Protein AF-A0A183LCM0-F1 (afdb_monomer_lite)

Secondary structure (DSSP, 8-state):
-HHHHHHHHHHT-------PPPBPTTSPBP--HHHHHHHHHHHHHHHHTPPPPSS----PPPP-------SPPPHHHHHHHHHHHHHHT-----

pLDDT: mean 76.88, std 11.0, range [45.31, 91.81]

Sequence (94 aa):
MRQLYDITKKLTGNRRKPERPVKSKEGKVITNIEEQRNRWVEHFKELLNRSVPLDPSNIDAAPTDLPIDGGSPTIEEINMAIRQIKSAEKFPLY

Organism: NCBI:txid48269

Foldseek 3Di:
DVVVVVVCVVVVPDDPPPPDFDADPVRHGDPDPVVVVVRVVVVCCCVVPPPDPPDDPPDDDDPPDDPDPPDDDDPVNVVVVVVVVVVVVPDPDD

Structure (mmCIF, N/CA/C/O backbone):
data_AF-A0A183LCM0-F1
#
_entry.id   AF-A0A183LCM0-F1
#
loop_
_atom_site.group_PDB
_atom_site.id
_atom_site.type_symbol
_atom_site.label_atom_id
_atom_site.label_alt_id
_atom_site.label_comp_id
_atom_site.label_asym_id
_atom_site.label_entity_id
_atom_site.label_seq_id
_atom_site.pdbx_PDB_ins_code
_atom_site.Cartn_x
_atom_site.Cartn_y
_atom_site.Cartn_z
_atom_site.occupancy
_atom_site.B_iso_or_equiv
_atom_site.auth_seq_id
_atom_site.auth_comp_id
_atom_site.auth_asym_id
_atom_site.auth_atom_id
_atom_site.pdbx_PDB_model_num
ATOM 1 N N . MET A 1 1 ? 15.397 1.828 -5.787 1.00 61.44 1 MET A N 1
ATOM 2 C CA . MET A 1 1 ? 14.128 1.926 -5.017 1.00 61.44 1 MET A CA 1
ATOM 3 C C . MET A 1 1 ? 14.247 2.625 -3.661 1.00 61.44 1 MET A C 1
ATOM 5 O O . MET A 1 1 ? 13.466 3.538 -3.426 1.00 61.44 1 MET A O 1
ATOM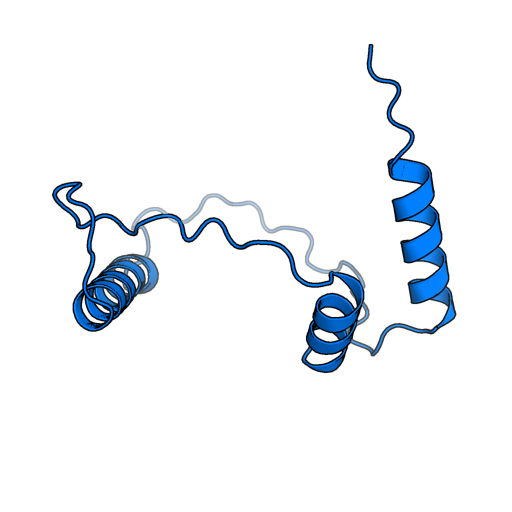 9 N N . ARG A 1 2 ? 15.192 2.266 -2.773 1.00 77.94 2 ARG A N 1
ATOM 10 C CA . ARG A 1 2 ? 15.330 2.941 -1.458 1.00 77.94 2 ARG A CA 1
ATOM 11 C C . ARG A 1 2 ? 15.615 4.446 -1.553 1.00 77.94 2 ARG A C 1
ATOM 13 O O . ARG A 1 2 ? 14.946 5.222 -0.891 1.00 77.94 2 ARG A O 1
ATOM 20 N N . GLN A 1 3 ? 16.530 4.850 -2.437 1.00 78.62 3 GLN A N 1
ATOM 21 C CA . GLN A 1 3 ? 16.910 6.261 -2.598 1.00 78.62 3 GLN A CA 1
ATOM 22 C C . GLN A 1 3 ? 15.725 7.161 -2.975 1.00 78.62 3 GLN A C 1
ATOM 24 O O . GLN A 1 3 ? 15.553 8.225 -2.389 1.00 78.62 3 GLN A O 1
ATOM 29 N N . LEU A 1 4 ? 14.874 6.710 -3.904 1.00 80.44 4 LEU A N 1
ATOM 30 C CA . LEU A 1 4 ? 13.675 7.446 -4.305 1.00 80.44 4 LEU A CA 1
ATOM 31 C C . LEU A 1 4 ? 12.719 7.629 -3.113 1.00 80.44 4 LEU A C 1
ATOM 33 O O . LEU A 1 4 ? 12.284 8.744 -2.841 1.00 80.44 4 LEU A O 1
ATOM 37 N N . TYR A 1 5 ? 12.460 6.552 -2.359 1.00 80.38 5 TYR A N 1
ATOM 38 C CA . TYR A 1 5 ? 11.621 6.584 -1.157 1.00 80.38 5 TYR A CA 1
ATOM 39 C C . TYR A 1 5 ? 12.151 7.568 -0.105 1.00 80.38 5 TYR A C 1
ATOM 41 O O . TYR A 1 5 ? 11.376 8.351 0.447 1.00 80.38 5 TYR A O 1
ATOM 49 N N . ASP A 1 6 ? 13.463 7.573 0.140 1.00 83.44 6 ASP A N 1
ATOM 50 C CA . ASP A 1 6 ? 14.094 8.450 1.129 1.00 83.44 6 ASP A CA 1
ATOM 51 C C . ASP A 1 6 ? 14.012 9.933 0.722 1.00 83.44 6 ASP A C 1
ATOM 53 O O . ASP A 1 6 ? 13.712 10.792 1.558 1.00 83.44 6 ASP A O 1
ATOM 57 N N . ILE A 1 7 ? 14.196 10.237 -0.570 1.00 85.50 7 ILE A N 1
ATOM 58 C CA . ILE A 1 7 ? 14.047 11.592 -1.125 1.00 85.50 7 ILE A CA 1
ATOM 59 C C . ILE A 1 7 ? 12.596 12.061 -1.005 1.00 85.50 7 ILE A C 1
ATOM 61 O O . ILE A 1 7 ? 12.342 13.144 -0.474 1.00 85.50 7 ILE A O 1
ATOM 65 N N . THR A 1 8 ? 11.631 11.243 -1.437 1.00 81.62 8 THR A N 1
ATOM 66 C CA . THR A 1 8 ? 10.206 11.585 -1.345 1.00 81.62 8 THR A CA 1
ATOM 67 C C . THR A 1 8 ? 9.794 11.805 0.108 1.00 81.62 8 THR A C 1
ATOM 69 O O . THR A 1 8 ? 9.174 12.822 0.410 1.00 81.62 8 THR A O 1
ATOM 72 N N . LYS A 1 9 ? 10.211 10.924 1.028 1.00 81.31 9 LYS A N 1
ATOM 73 C CA . LYS A 1 9 ? 9.936 11.044 2.467 1.00 81.31 9 LYS A CA 1
ATOM 74 C C . LYS A 1 9 ? 10.468 12.357 3.047 1.00 81.31 9 LYS A C 1
ATOM 76 O O . LYS A 1 9 ? 9.765 12.992 3.832 1.00 81.31 9 LYS A O 1
ATOM 81 N N . LYS A 1 10 ? 11.671 12.783 2.644 1.00 85.50 10 LYS A N 1
ATOM 82 C CA . LYS A 1 10 ? 12.277 14.053 3.077 1.00 85.50 10 LYS A CA 1
ATOM 83 C C . LYS A 1 10 ? 11.536 15.275 2.517 1.00 85.50 10 LYS A C 1
ATOM 85 O O . LYS A 1 10 ? 11.364 16.251 3.240 1.00 85.50 10 LYS A O 1
ATOM 90 N N . LEU A 1 11 ? 11.075 15.219 1.264 1.00 81.12 11 LEU A N 1
ATOM 91 C CA . LEU A 1 11 ? 10.355 16.317 0.601 1.00 81.12 11 LEU A CA 1
ATOM 92 C C . LEU A 1 11 ? 8.906 16.478 1.083 1.00 81.12 11 LEU A C 1
ATOM 94 O O . LEU A 1 11 ? 8.393 17.592 1.121 1.00 81.12 11 LEU A O 1
ATOM 98 N N . THR A 1 12 ? 8.231 15.388 1.459 1.00 76.94 12 THR A N 1
ATOM 99 C CA . THR A 1 12 ? 6.798 15.423 1.806 1.00 76.94 12 THR A CA 1
ATOM 100 C C . THR A 1 12 ? 6.465 16.047 3.166 1.00 76.94 12 THR A C 1
ATOM 102 O O . THR A 1 12 ? 5.281 16.219 3.462 1.00 76.94 12 THR A O 1
ATOM 105 N N . GLY A 1 13 ? 7.468 16.401 3.980 1.00 74.00 13 GLY A N 1
ATOM 106 C CA . GLY A 1 13 ? 7.280 16.972 5.318 1.00 74.00 13 GLY A CA 1
ATOM 107 C C . GLY A 1 13 ? 6.468 16.075 6.268 1.00 74.00 13 GLY A C 1
ATOM 108 O O . GLY A 1 13 ? 6.148 14.923 5.966 1.00 74.00 13 GLY A O 1
ATOM 109 N N . ASN A 1 14 ? 6.096 16.606 7.436 1.00 69.62 14 ASN A N 1
ATOM 110 C CA . ASN A 1 14 ? 5.240 15.898 8.392 1.00 69.62 14 ASN A CA 1
ATOM 111 C C . ASN A 1 14 ? 3.767 16.018 7.977 1.00 69.62 14 ASN A C 1
ATOM 113 O O . ASN A 1 14 ? 3.021 16.835 8.519 1.00 69.62 14 ASN A O 1
ATOM 117 N N . ARG A 1 15 ? 3.312 15.193 7.027 1.00 65.25 15 ARG A N 1
ATOM 118 C CA . ARG A 1 15 ? 1.868 15.014 6.820 1.00 65.25 15 ARG A CA 1
ATOM 119 C C . ARG A 1 15 ? 1.272 14.399 8.088 1.00 65.25 15 ARG A C 1
ATOM 121 O O . ARG A 1 15 ? 1.699 13.319 8.500 1.00 65.25 15 ARG A O 1
ATOM 128 N N . ARG A 1 16 ? 0.273 15.055 8.697 1.00 67.19 16 ARG A N 1
ATOM 129 C CA . ARG A 1 16 ? -0.582 14.403 9.701 1.00 67.19 16 ARG A CA 1
ATOM 130 C C . ARG A 1 16 ? -1.180 13.183 9.019 1.00 67.19 16 ARG A C 1
ATOM 132 O O . ARG A 1 16 ?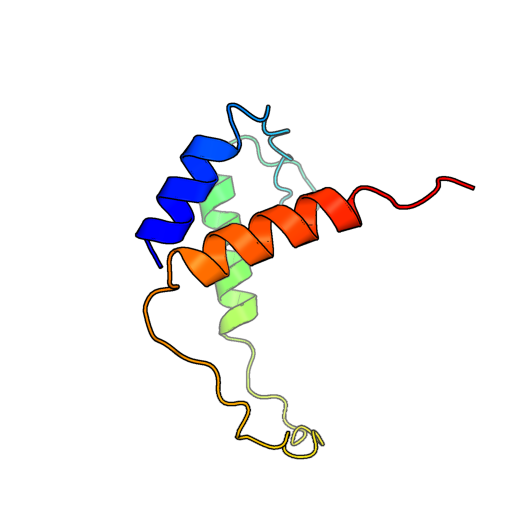 -1.962 13.331 8.085 1.00 67.19 16 ARG A O 1
ATOM 139 N N . LYS A 1 17 ? -0.769 11.987 9.432 1.00 65.12 17 LYS A N 1
ATOM 140 C CA . LYS A 1 17 ? -1.450 10.768 9.017 1.00 65.12 17 LYS A CA 1
ATOM 141 C C . LYS A 1 17 ? -2.805 10.799 9.721 1.00 65.12 17 LYS A C 1
ATOM 143 O O . LYS A 1 17 ? -2.806 10.730 10.948 1.00 65.12 17 LYS A O 1
ATOM 148 N N . PRO A 1 18 ? -3.948 10.916 9.023 1.00 59.56 18 PRO A N 1
ATOM 149 C CA . PRO A 1 18 ? -5.160 10.379 9.601 1.00 59.56 18 PRO A CA 1
ATOM 150 C C . PRO A 1 18 ? -4.895 8.880 9.698 1.00 59.56 18 PRO A C 1
ATOM 152 O O . PRO A 1 18 ? -4.873 8.179 8.684 1.00 59.56 18 PRO A O 1
ATOM 155 N N . GLU A 1 19 ? -4.564 8.404 10.894 1.00 65.31 19 GLU A N 1
ATOM 156 C CA . GLU A 1 19 ? -4.545 6.976 11.150 1.00 65.31 19 GLU A CA 1
ATOM 157 C C . GLU A 1 19 ? -5.979 6.509 10.942 1.00 65.31 19 GLU A C 1
ATOM 159 O O . GLU A 1 19 ? -6.870 6.778 11.745 1.00 65.31 19 GLU A O 1
ATOM 164 N N . ARG A 1 20 ? -6.238 5.948 9.758 1.00 69.62 20 ARG A N 1
ATOM 165 C CA . ARG A 1 20 ? -7.551 5.407 9.455 1.00 69.62 20 ARG A CA 1
ATOM 166 C C . ARG A 1 20 ? -7.684 4.144 10.296 1.00 69.62 20 ARG A C 1
ATOM 168 O O . ARG A 1 20 ? -6.878 3.232 10.098 1.00 69.62 20 ARG A O 1
ATOM 175 N N . PRO A 1 21 ? -8.659 4.082 11.215 1.00 74.88 21 PRO A N 1
ATOM 176 C CA . PRO A 1 21 ? -8.862 2.894 12.022 1.00 74.88 21 PRO A CA 1
ATOM 177 C C . PRO A 1 21 ? -9.092 1.691 11.108 1.00 74.88 21 PRO A C 1
ATOM 179 O O . PRO A 1 21 ? -9.923 1.736 10.195 1.00 74.88 21 PRO A O 1
ATOM 182 N N . VAL A 1 22 ? -8.332 0.624 11.339 1.00 81.94 22 VAL A N 1
ATOM 183 C CA . VAL A 1 22 ? -8.508 -0.635 10.613 1.00 81.94 22 VAL A CA 1
ATOM 184 C C . VAL A 1 22 ? -9.740 -1.333 11.166 1.00 81.94 22 VAL A C 1
ATOM 186 O O . VAL A 1 22 ? -9.951 -1.370 12.375 1.00 81.94 22 VAL A O 1
ATOM 189 N N . LYS A 1 23 ? -10.572 -1.870 10.272 1.00 87.44 23 LYS A N 1
ATOM 190 C CA . LYS A 1 23 ? -11.766 -2.624 10.651 1.00 87.44 23 LYS A CA 1
ATOM 191 C C . LYS A 1 23 ? -11.502 -4.129 10.607 1.00 87.44 23 LYS A C 1
ATOM 193 O O . LYS A 1 23 ? -10.818 -4.626 9.706 1.00 87.44 23 LYS A O 1
ATOM 198 N N . SER A 1 24 ? -12.079 -4.849 11.560 1.00 86.12 24 SER A N 1
ATOM 199 C CA . SER A 1 24 ? -12.168 -6.304 11.551 1.00 86.12 24 SER A CA 1
ATOM 200 C C . SER A 1 24 ? -13.046 -6.784 10.391 1.00 86.12 24 SER A C 1
ATOM 202 O O . SER A 1 24 ? -13.678 -5.985 9.689 1.00 86.12 24 SER A O 1
ATOM 204 N N . LYS A 1 25 ? -13.090 -8.099 10.169 1.00 84.31 25 LYS A N 1
ATOM 205 C CA . LYS A 1 25 ? -13.940 -8.707 9.134 1.00 84.31 25 LYS A CA 1
ATOM 206 C C . LYS A 1 25 ? -15.433 -8.456 9.399 1.00 84.31 25 LYS A C 1
ATOM 208 O O . LYS A 1 25 ? -16.206 -8.301 8.463 1.00 84.31 25 LYS A O 1
ATOM 213 N N . GLU A 1 26 ? -15.802 -8.297 10.666 1.00 85.56 26 GLU A N 1
ATOM 214 C CA . GLU A 1 26 ? -17.143 -7.968 11.166 1.00 85.56 26 GLU A CA 1
ATOM 215 C C . GLU A 1 26 ? -17.426 -6.454 11.149 1.00 85.56 26 GLU A C 1
ATOM 217 O O . GLU A 1 26 ? -18.457 -6.001 11.641 1.00 85.56 26 GLU A O 1
ATOM 222 N N . GLY A 1 27 ? -16.502 -5.643 10.622 1.00 82.50 27 GLY A N 1
ATOM 223 C CA . GLY A 1 27 ? -16.666 -4.196 10.486 1.00 82.50 27 GLY A CA 1
ATOM 224 C C . GLY A 1 27 ? -16.389 -3.384 11.755 1.00 82.50 27 GLY A C 1
ATOM 225 O O . GLY A 1 27 ? -16.563 -2.162 11.733 1.00 82.50 27 GLY A O 1
ATOM 226 N N . LYS A 1 28 ? -15.927 -4.016 12.843 1.00 87.94 28 LYS A N 1
ATOM 227 C CA . LYS A 1 28 ? -15.582 -3.330 14.100 1.00 87.94 28 LYS A CA 1
ATOM 228 C C . LYS A 1 28 ? -14.216 -2.664 14.004 1.00 87.94 28 LYS A C 1
ATOM 230 O O . LYS A 1 28 ? -13.303 -3.214 13.405 1.00 87.94 28 LYS A O 1
ATOM 235 N N . VAL A 1 29 ? -14.062 -1.483 14.596 1.00 87.25 29 VAL A N 1
ATOM 236 C CA . VAL A 1 29 ? -12.761 -0.801 14.648 1.00 87.25 29 VAL A CA 1
ATOM 237 C C . VAL A 1 29 ? -11.821 -1.563 15.579 1.00 87.25 29 VAL A C 1
ATOM 239 O O . VAL A 1 29 ? -12.161 -1.806 16.733 1.00 87.25 29 VAL A O 1
ATOM 242 N N . ILE A 1 30 ? -10.645 -1.910 15.066 1.00 87.31 30 ILE A N 1
ATOM 243 C CA . ILE A 1 30 ? -9.561 -2.531 15.820 1.00 87.31 30 ILE A CA 1
ATOM 244 C C . ILE A 1 30 ? -8.725 -1.419 16.455 1.00 87.31 30 ILE A C 1
ATOM 246 O O . ILE A 1 30 ? -8.249 -0.521 15.758 1.00 87.31 30 ILE A O 1
ATOM 250 N N . THR A 1 31 ? -8.552 -1.477 17.774 1.00 84.62 31 THR A N 1
ATOM 251 C CA . THR A 1 31 ? -7.770 -0.504 18.555 1.00 84.62 31 THR A CA 1
ATOM 252 C C . THR A 1 31 ? -6.419 -1.058 19.013 1.00 84.62 31 THR A C 1
ATOM 254 O O . THR A 1 31 ? -5.525 -0.279 19.337 1.00 84.62 31 THR A O 1
ATOM 257 N N . ASN A 1 32 ? -6.244 -2.385 19.023 1.00 87.62 32 ASN A N 1
ATOM 258 C CA . ASN A 1 32 ? -5.003 -3.051 19.412 1.00 87.62 32 ASN A CA 1
ATOM 259 C C . ASN A 1 32 ? -4.080 -3.266 18.194 1.00 87.62 32 ASN A C 1
ATOM 261 O O . ASN A 1 32 ? -4.495 -3.789 17.158 1.00 87.62 32 ASN A O 1
ATOM 265 N N . ILE A 1 33 ? -2.802 -2.901 18.331 1.00 85.56 33 ILE A N 1
ATOM 266 C CA . ILE A 1 33 ? -1.790 -3.033 17.273 1.00 85.56 33 ILE A CA 1
ATOM 267 C C . ILE A 1 33 ? -1.517 -4.488 16.865 1.00 85.56 33 ILE A C 1
ATOM 269 O O . ILE A 1 33 ? -1.215 -4.758 15.701 1.00 85.56 33 ILE A O 1
ATOM 273 N N . GLU A 1 34 ? -1.622 -5.433 17.798 1.00 89.44 34 GLU A N 1
ATOM 274 C CA . GLU A 1 34 ? -1.427 -6.859 17.533 1.00 89.44 34 GLU A CA 1
ATOM 275 C C . GLU A 1 34 ? -2.584 -7.422 16.706 1.00 89.44 34 GLU A C 1
ATOM 277 O O . GLU A 1 34 ? -2.364 -8.058 15.676 1.00 89.44 34 GLU A O 1
ATOM 282 N N . GLU A 1 35 ? -3.820 -7.082 17.069 1.00 87.50 35 GLU A N 1
ATOM 283 C CA . GLU A 1 35 ? -5.010 -7.435 16.291 1.00 87.50 35 GLU A CA 1
ATOM 284 C C . GLU A 1 35 ? -4.982 -6.807 14.894 1.00 87.50 35 GLU A C 1
ATOM 286 O O . GLU A 1 35 ? -5.352 -7.448 13.910 1.00 87.50 35 GLU A O 1
ATOM 291 N N . GLN A 1 36 ? -4.483 -5.574 14.772 1.00 88.12 36 GLN A N 1
ATOM 292 C CA . GLN A 1 36 ? -4.327 -4.917 13.479 1.00 88.12 36 GLN A CA 1
ATOM 293 C C . GLN A 1 36 ? -3.321 -5.666 12.599 1.00 88.12 36 GLN A C 1
ATOM 295 O O . GLN A 1 36 ? -3.578 -5.874 11.413 1.00 88.12 36 GLN A O 1
ATOM 300 N N . ARG A 1 37 ? -2.191 -6.112 13.167 1.00 89.62 37 ARG A N 1
ATOM 301 C CA . ARG A 1 37 ? -1.213 -6.952 12.456 1.00 89.62 37 ARG A CA 1
ATOM 302 C C . ARG A 1 37 ? -1.817 -8.289 12.042 1.00 89.62 37 ARG A C 1
ATOM 304 O O . ARG A 1 37 ? -1.657 -8.672 10.887 1.00 89.62 37 ARG A O 1
ATOM 311 N N . ASN A 1 38 ? -2.552 -8.952 12.929 1.00 90.44 38 ASN A N 1
ATOM 312 C CA . ASN A 1 38 ? -3.222 -10.215 12.616 1.00 90.44 38 ASN A CA 1
ATOM 313 C C . ASN A 1 38 ? -4.240 -10.034 11.480 1.00 90.44 38 ASN A C 1
ATOM 315 O O . ASN A 1 38 ? -4.235 -10.803 10.519 1.00 90.44 38 ASN A O 1
ATOM 319 N N . ARG A 1 39 ? -5.014 -8.942 11.499 1.00 91.81 39 ARG A N 1
ATOM 320 C CA . ARG A 1 39 ? -5.943 -8.596 10.417 1.00 91.81 39 ARG A CA 1
ATOM 321 C C . ARG A 1 39 ? -5.236 -8.381 9.075 1.00 91.81 39 ARG A C 1
ATOM 323 O O . ARG A 1 39 ? -5.772 -8.795 8.043 1.00 91.81 39 ARG A O 1
ATOM 330 N N . TRP A 1 40 ? -4.056 -7.753 9.078 1.00 89.00 40 TRP A N 1
ATOM 331 C CA . TRP A 1 40 ? -3.222 -7.608 7.879 1.00 89.00 40 TRP A CA 1
ATOM 332 C C . TRP A 1 40 ? -2.738 -8.961 7.357 1.00 89.00 40 TRP A C 1
ATOM 334 O O . TRP A 1 40 ? -2.859 -9.221 6.160 1.00 89.00 40 TRP A O 1
ATOM 344 N N . VAL A 1 41 ? -2.237 -9.832 8.238 1.00 88.56 41 VAL A N 1
ATOM 345 C CA . VAL A 1 41 ? -1.769 -11.178 7.871 1.00 88.56 41 VAL A CA 1
ATOM 346 C C . VAL A 1 41 ? -2.893 -11.992 7.232 1.00 88.56 41 VAL A C 1
ATOM 348 O O . VAL A 1 41 ? -2.693 -12.562 6.162 1.00 88.56 41 VAL A O 1
ATOM 351 N N . GLU A 1 42 ? -4.085 -12.004 7.831 1.00 89.38 42 GLU A N 1
ATOM 352 C CA . GLU A 1 42 ? -5.251 -12.697 7.273 1.00 89.38 42 GLU A CA 1
ATOM 353 C C . GLU A 1 42 ? -5.646 -12.162 5.895 1.00 89.38 42 GLU A C 1
ATOM 355 O O . GLU A 1 42 ? -5.845 -12.945 4.966 1.00 89.38 42 GLU A O 1
ATOM 360 N N . HIS A 1 43 ? -5.721 -10.834 5.742 1.00 87.12 43 HIS A N 1
ATOM 361 C CA . HIS A 1 43 ? -6.107 -10.214 4.476 1.00 87.12 43 HIS A CA 1
ATOM 362 C C . HIS A 1 43 ? -5.150 -10.586 3.343 1.00 87.12 43 HIS A C 1
ATOM 364 O O . HIS A 1 43 ? -5.591 -10.979 2.264 1.00 87.12 43 HIS A O 1
ATOM 370 N N . PHE A 1 44 ? -3.841 -10.498 3.592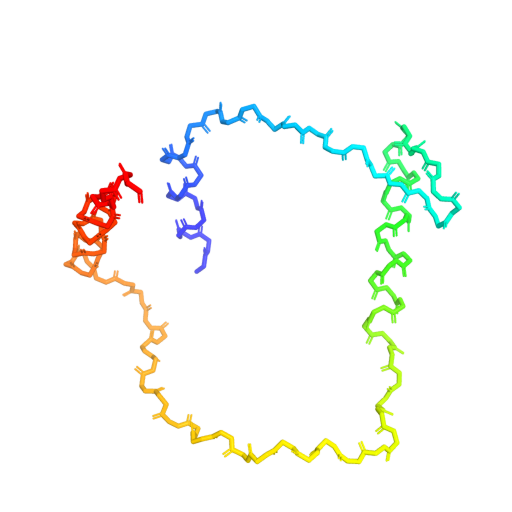 1.00 86.31 44 PHE A N 1
ATOM 371 C CA . PHE A 1 44 ? -2.839 -10.849 2.590 1.00 86.31 44 PHE A CA 1
ATOM 372 C C . PHE A 1 44 ? -2.781 -12.351 2.329 1.00 86.31 44 PHE A C 1
ATOM 374 O O . PHE A 1 44 ? -2.560 -12.751 1.190 1.00 86.31 44 PHE A O 1
ATOM 381 N N . LYS A 1 45 ? -3.025 -13.192 3.340 1.00 87.75 45 LYS A N 1
ATOM 382 C CA . LYS A 1 45 ? -3.106 -14.642 3.150 1.00 87.75 45 LYS A CA 1
ATOM 383 C C . LYS A 1 45 ? -4.266 -15.016 2.227 1.00 87.75 45 LYS A C 1
ATOM 385 O O . LYS A 1 45 ? -4.070 -15.843 1.346 1.00 87.75 45 LYS A O 1
ATOM 390 N N . GLU A 1 46 ? -5.437 -14.415 2.399 1.00 85.56 46 GLU A N 1
ATOM 391 C CA . GLU A 1 46 ? -6.597 -14.642 1.526 1.00 85.56 46 GLU A CA 1
ATOM 392 C C . GLU A 1 46 ? -6.359 -14.099 0.109 1.00 85.56 46 GLU A C 1
ATOM 394 O O . GLU A 1 46 ? -6.630 -14.786 -0.873 1.00 85.56 46 GLU A O 1
ATOM 399 N N . LEU A 1 47 ? -5.791 -12.894 0.000 1.00 83.69 47 LEU A N 1
ATOM 400 C CA . LEU A 1 47 ? -5.527 -12.242 -1.282 1.00 83.69 47 LEU A CA 1
ATOM 401 C C . LEU A 1 47 ? -4.484 -12.997 -2.121 1.00 83.69 47 LEU A C 1
ATOM 403 O O . LEU A 1 47 ? -4.686 -13.195 -3.317 1.00 83.69 47 LEU A O 1
ATOM 407 N N . LEU A 1 48 ? -3.366 -13.395 -1.505 1.00 81.81 48 LEU A N 1
ATOM 408 C CA . LEU A 1 48 ? -2.218 -13.977 -2.208 1.00 81.81 48 LEU A CA 1
ATOM 409 C C . LEU A 1 48 ? -2.346 -15.485 -2.434 1.00 81.81 48 LEU A C 1
ATOM 411 O O . LEU A 1 48 ? -1.761 -15.994 -3.382 1.00 81.81 48 LEU A O 1
ATOM 415 N N . ASN A 1 49 ? -3.115 -16.197 -1.604 1.00 82.12 49 ASN A N 1
ATOM 416 C CA . ASN A 1 49 ? -3.358 -17.634 -1.787 1.00 82.12 49 ASN A CA 1
ATOM 417 C C . ASN A 1 49 ? -4.675 -17.924 -2.516 1.00 82.12 49 ASN A C 1
ATOM 419 O O . ASN A 1 49 ? -5.171 -19.051 -2.464 1.00 82.12 49 ASN A O 1
ATOM 423 N N . ARG A 1 50 ? -5.260 -16.926 -3.190 1.00 73.25 50 ARG A N 1
ATOM 424 C CA . ARG A 1 50 ? -6.388 -17.157 -4.091 1.00 73.25 50 ARG A CA 1
ATOM 425 C C . ARG A 1 50 ? -5.935 -18.132 -5.181 1.00 73.25 50 ARG A C 1
ATOM 427 O O . ARG A 1 50 ? -4.973 -17.857 -5.894 1.00 73.25 50 ARG A O 1
ATOM 434 N N . SER A 1 51 ? -6.619 -19.269 -5.295 1.00 70.62 51 SER A N 1
ATOM 435 C CA . SER A 1 51 ? -6.343 -20.261 -6.334 1.00 70.62 51 SER A CA 1
ATOM 436 C C . SER A 1 51 ? -6.460 -19.632 -7.721 1.00 70.62 51 SER A C 1
ATOM 438 O O . SER A 1 51 ? -7.290 -18.742 -7.934 1.00 70.62 51 SER A O 1
ATOM 440 N N . VAL A 1 52 ? -5.640 -20.117 -8.657 1.00 65.19 52 VAL A N 1
ATOM 441 C CA . VAL A 1 52 ? -5.699 -19.715 -10.066 1.00 65.19 52 VAL A CA 1
ATOM 442 C C . VAL A 1 52 ? -7.157 -19.825 -10.532 1.00 65.19 52 VAL A C 1
ATOM 444 O O . VAL A 1 52 ? -7.770 -20.876 -10.314 1.00 65.19 52 VAL A O 1
ATOM 447 N N . PRO A 1 53 ? -7.751 -18.749 -11.081 1.00 67.88 53 PRO A N 1
ATOM 448 C CA . PRO A 1 53 ? -9.080 -18.823 -11.670 1.00 67.88 53 PRO A CA 1
ATOM 449 C C . PRO A 1 53 ? -9.123 -19.975 -12.677 1.00 67.88 53 PRO A C 1
ATOM 451 O O . PRO A 1 53 ? -8.199 -20.132 -13.469 1.00 67.88 53 PRO A O 1
ATOM 454 N N . LEU A 1 54 ? -10.164 -20.806 -12.608 1.00 68.25 54 LEU A N 1
ATOM 455 C CA . LEU A 1 54 ? -10.315 -21.967 -13.494 1.00 68.25 54 LEU A CA 1
ATOM 456 C C . LEU A 1 54 ? -10.470 -21.548 -14.961 1.00 68.25 54 LEU A C 1
ATOM 458 O O . LEU A 1 54 ? -10.081 -22.286 -15.862 1.00 68.25 54 LEU A O 1
ATOM 462 N N . ASP A 1 55 ? -11.004 -20.349 -15.176 1.00 76.06 55 ASP A N 1
ATOM 463 C CA . ASP A 1 55 ? -11.103 -19.760 -16.495 1.00 76.06 55 ASP A CA 1
ATOM 464 C C . ASP A 1 55 ? -9.745 -19.170 -16.892 1.00 76.06 55 ASP A C 1
ATOM 466 O O . ASP A 1 55 ? -9.206 -18.330 -16.158 1.00 76.06 55 ASP A O 1
ATOM 470 N N . PRO A 1 56 ? -9.178 -19.570 -18.046 1.00 70.94 56 PRO A N 1
ATOM 471 C CA . PRO A 1 56 ? -8.013 -18.892 -18.580 1.00 70.94 56 PRO A CA 1
ATOM 472 C C . PRO A 1 56 ? -8.367 -17.416 -18.769 1.00 70.94 56 PRO A C 1
ATOM 474 O O . PRO A 1 56 ? -9.348 -17.076 -19.432 1.00 70.94 56 PRO A O 1
ATOM 477 N N . SER A 1 57 ? -7.575 -16.535 -18.158 1.00 66.19 57 SER A N 1
ATOM 478 C CA . SER A 1 57 ? -7.688 -15.095 -18.356 1.00 66.19 57 SER A CA 1
ATOM 479 C C . SER A 1 57 ? -7.641 -14.801 -19.856 1.00 66.19 57 SER A C 1
ATOM 481 O O . SER A 1 57 ? -6.591 -14.947 -20.475 1.00 66.19 57 SER A O 1
ATOM 483 N N . ASN A 1 58 ? -8.766 -14.383 -20.442 1.00 67.44 58 ASN A N 1
ATOM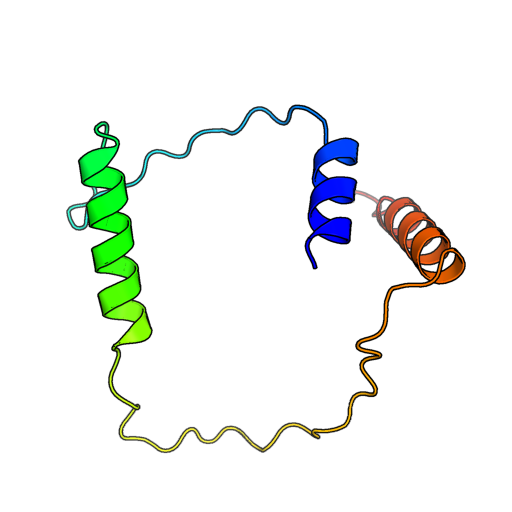 484 C CA . ASN A 1 58 ? -8.850 -13.921 -21.832 1.00 67.44 58 ASN A CA 1
ATOM 485 C C . ASN A 1 58 ? -8.268 -12.501 -21.951 1.00 67.44 58 ASN A C 1
ATOM 487 O O . ASN A 1 58 ? -8.947 -11.553 -22.341 1.00 67.44 58 ASN A O 1
ATOM 491 N N . ILE A 1 59 ? -7.038 -12.336 -21.471 1.00 70.25 59 ILE A N 1
ATOM 492 C CA . ILE A 1 59 ? -6.291 -11.090 -21.543 1.00 70.25 59 ILE A CA 1
ATOM 493 C C . ILE A 1 59 ? -5.338 -11.270 -22.711 1.00 70.25 59 ILE A C 1
ATOM 495 O O . ILE A 1 59 ? -4.399 -12.062 -22.633 1.00 70.25 59 ILE A O 1
ATOM 499 N N . ASP A 1 60 ? -5.631 -10.563 -23.798 1.00 72.12 60 ASP A N 1
ATOM 500 C CA . ASP A 1 60 ? -4.742 -10.471 -24.947 1.00 72.12 60 ASP A CA 1
ATOM 501 C C . ASP A 1 60 ? -3.362 -9.998 -24.476 1.00 72.12 60 ASP A C 1
ATOM 503 O O . ASP A 1 60 ? -3.252 -9.122 -23.608 1.00 72.12 60 ASP A O 1
ATOM 507 N N . ALA A 1 61 ? -2.308 -10.636 -24.977 1.00 68.75 61 ALA A N 1
ATOM 508 C CA . ALA A 1 61 ? -0.958 -10.376 -24.505 1.00 68.75 61 ALA A CA 1
ATOM 509 C C . ALA A 1 61 ? -0.605 -8.910 -24.785 1.00 68.75 61 ALA A C 1
ATOM 511 O O . ALA A 1 61 ? -0.552 -8.478 -25.936 1.00 68.75 61 ALA A O 1
ATOM 512 N N . ALA A 1 62 ? -0.359 -8.134 -23.727 1.00 71.50 62 ALA A N 1
ATOM 513 C CA . ALA A 1 62 ? 0.105 -6.767 -23.891 1.00 71.50 62 ALA A CA 1
ATOM 514 C C . ALA A 1 62 ? 1.450 -6.779 -24.648 1.00 71.50 62 ALA A C 1
ATOM 516 O O . ALA A 1 62 ? 2.324 -7.592 -24.313 1.00 71.50 62 ALA A O 1
ATOM 517 N N . PRO A 1 63 ? 1.653 -5.891 -25.640 1.00 75.56 63 PRO A N 1
ATOM 518 C CA . PRO A 1 63 ? 2.947 -5.726 -26.292 1.00 75.56 63 PRO A CA 1
ATOM 519 C C . PRO A 1 63 ? 4.032 -5.518 -25.229 1.00 75.56 63 PRO A C 1
ATOM 521 O O . PRO A 1 63 ? 3.962 -4.579 -24.439 1.00 75.56 63 PRO A O 1
ATOM 524 N N . THR A 1 64 ? 4.980 -6.453 -25.157 1.00 66.94 64 THR A N 1
ATOM 525 C CA . THR A 1 64 ? 5.867 -6.620 -23.991 1.00 66.94 64 THR A CA 1
ATOM 526 C C . THR A 1 64 ? 7.054 -5.652 -23.961 1.00 66.94 64 THR A C 1
ATOM 528 O O . THR A 1 64 ? 7.676 -5.505 -22.918 1.00 66.94 64 THR A O 1
ATOM 531 N N . ASP A 1 65 ? 7.320 -4.894 -25.021 1.00 68.38 65 ASP A N 1
ATOM 532 C CA . ASP A 1 65 ? 8.498 -4.023 -25.062 1.00 68.38 65 ASP A CA 1
ATOM 533 C C . ASP A 1 65 ? 8.121 -2.546 -24.990 1.00 68.38 65 ASP A C 1
ATOM 535 O O . ASP A 1 65 ? 8.161 -1.806 -25.973 1.00 68.38 65 ASP A O 1
ATOM 539 N N . LEU A 1 66 ? 7.785 -2.094 -23.782 1.00 66.62 66 LEU A N 1
ATOM 540 C CA . LEU A 1 66 ? 8.054 -0.704 -23.434 1.00 66.62 66 LEU A CA 1
ATOM 541 C C . LEU A 1 66 ? 9.510 -0.639 -22.958 1.00 66.62 66 LEU A C 1
ATOM 543 O O . LEU A 1 66 ? 9.841 -1.335 -21.995 1.00 66.62 66 LEU A O 1
ATOM 547 N N . PRO A 1 67 ? 10.384 0.170 -23.585 1.00 71.31 67 PRO A N 1
ATOM 548 C CA . PRO A 1 67 ? 11.733 0.395 -23.087 1.00 71.31 67 PRO A CA 1
ATOM 549 C C . PRO A 1 67 ? 11.640 1.194 -21.784 1.00 71.31 67 PRO A C 1
ATOM 551 O O . PRO A 1 67 ? 11.704 2.421 -21.764 1.00 71.31 67 PRO A O 1
ATOM 554 N N . ILE A 1 68 ? 11.409 0.484 -20.684 1.00 68.81 68 ILE A N 1
ATOM 555 C CA . ILE A 1 68 ? 11.497 1.024 -19.337 1.00 68.81 68 ILE A CA 1
ATOM 556 C C . ILE A 1 68 ? 12.964 0.912 -18.954 1.00 68.81 68 ILE A C 1
ATOM 558 O O . ILE A 1 68 ? 13.471 -0.184 -18.714 1.00 68.81 68 ILE A O 1
ATOM 562 N N . ASP A 1 69 ? 13.651 2.049 -18.919 1.00 74.50 69 ASP A N 1
ATOM 563 C CA . ASP A 1 69 ? 14.999 2.104 -18.376 1.00 74.50 69 ASP A CA 1
ATOM 564 C C . ASP A 1 69 ? 14.949 1.760 -16.876 1.00 74.50 69 ASP A C 1
ATOM 566 O O . ASP A 1 69 ? 14.383 2.489 -16.061 1.00 74.50 69 ASP A O 1
ATOM 570 N N . GLY A 1 70 ? 15.501 0.598 -16.518 1.00 70.88 70 GLY A N 1
ATOM 571 C CA . GLY A 1 70 ? 15.641 0.137 -15.134 1.00 70.88 70 GLY A CA 1
ATOM 572 C C . GLY A 1 70 ? 16.814 0.785 -14.390 1.00 70.88 70 GLY A C 1
ATOM 573 O O . GLY A 1 70 ? 17.095 0.413 -13.245 1.00 70.88 70 GLY A O 1
ATOM 574 N N . GLY A 1 71 ? 17.523 1.709 -15.043 1.00 84.56 71 GLY A N 1
ATOM 575 C CA . GLY A 1 71 ? 18.623 2.481 -14.494 1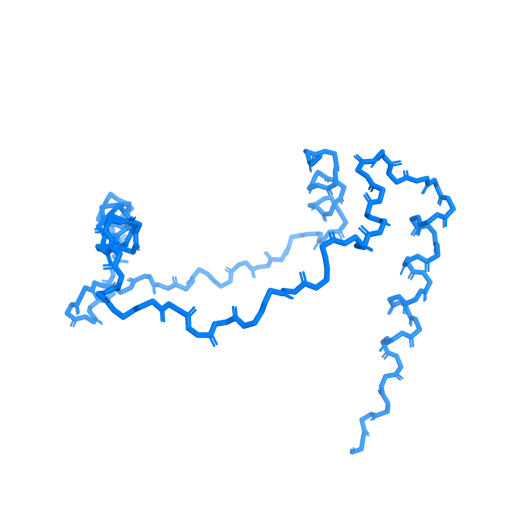.00 84.56 71 GLY A CA 1
ATOM 576 C C . GLY A 1 71 ? 18.216 3.444 -13.378 1.00 84.56 71 GLY A C 1
ATOM 577 O O . GLY A 1 71 ? 17.054 3.603 -13.001 1.00 84.56 71 GLY A O 1
ATOM 578 N N . SER A 1 72 ? 19.225 4.088 -12.793 1.00 80.38 72 SER A N 1
ATOM 579 C CA . SER A 1 72 ? 18.976 5.183 -11.854 1.00 80.38 72 SER A CA 1
ATOM 580 C C . SER A 1 72 ? 18.574 6.431 -12.640 1.00 80.38 72 SER A C 1
ATOM 582 O O . SER A 1 72 ? 19.260 6.746 -13.609 1.00 80.38 72 SER A O 1
ATOM 584 N N . PRO A 1 73 ? 17.532 7.165 -12.216 1.00 81.12 73 PRO A N 1
ATOM 585 C CA . PRO A 1 73 ? 17.105 8.363 -12.920 1.00 81.12 73 PRO A CA 1
ATOM 586 C C . PRO A 1 73 ? 18.222 9.407 -12.926 1.00 81.12 73 PRO A C 1
ATOM 588 O O . PRO A 1 73 ? 18.893 9.643 -11.913 1.00 81.12 73 PRO A O 1
ATOM 591 N N . THR A 1 74 ? 18.401 10.048 -14.070 1.00 86.88 74 THR A N 1
ATOM 592 C CA . THR A 1 74 ? 19.346 11.145 -14.253 1.00 86.88 74 THR A CA 1
ATOM 593 C C . THR A 1 74 ? 18.842 12.420 -13.568 1.00 86.88 74 THR A C 1
ATOM 595 O O . THR A 1 74 ? 17.648 12.620 -13.328 1.00 86.88 74 THR A O 1
ATOM 598 N N . ILE A 1 75 ? 19.762 13.336 -13.251 1.00 84.69 75 ILE A N 1
ATOM 599 C CA . ILE A 1 75 ? 19.425 14.637 -12.644 1.00 84.69 75 ILE A CA 1
ATOM 600 C C . ILE A 1 75 ? 18.485 15.448 -13.555 1.00 84.69 75 ILE A C 1
ATOM 602 O O . ILE A 1 75 ? 17.621 16.183 -13.072 1.00 84.69 75 ILE A O 1
ATOM 606 N N . GLU A 1 76 ? 18.631 15.306 -14.870 1.00 84.50 76 GLU A N 1
ATOM 607 C CA . GLU A 1 76 ? 17.806 15.984 -15.870 1.00 84.50 76 GLU A CA 1
ATOM 608 C C . GLU A 1 76 ? 16.364 15.470 -15.860 1.00 84.50 76 GLU A C 1
ATOM 610 O O . GLU A 1 76 ? 15.434 16.277 -15.785 1.00 84.50 76 GLU A O 1
ATOM 615 N N . GLU A 1 77 ? 16.170 14.150 -15.821 1.00 83.31 77 GLU A N 1
ATOM 616 C CA . GLU A 1 77 ? 14.849 13.519 -15.702 1.00 83.31 77 GLU A CA 1
ATOM 617 C C . GLU A 1 77 ? 14.142 13.922 -14.407 1.00 83.31 77 GLU A C 1
ATOM 619 O O . GLU A 1 77 ? 12.958 14.267 -14.423 1.00 83.31 77 GLU A O 1
ATOM 624 N N . ILE A 1 78 ? 14.875 13.962 -13.289 1.00 85.81 78 ILE A N 1
ATOM 625 C CA . ILE A 1 78 ? 14.341 14.408 -11.995 1.00 85.81 78 ILE A CA 1
ATOM 626 C C . ILE A 1 78 ? 13.865 15.865 -12.088 1.00 85.81 78 ILE A C 1
ATOM 628 O O . ILE A 1 78 ? 12.751 16.190 -11.669 1.00 85.81 78 ILE A O 1
ATOM 632 N N . ASN A 1 79 ? 14.676 16.755 -12.664 1.00 88.81 79 ASN A N 1
ATOM 633 C CA . ASN A 1 79 ? 14.317 18.164 -12.825 1.00 88.81 79 ASN A CA 1
ATOM 634 C C . ASN A 1 79 ? 13.130 18.362 -13.778 1.00 88.81 79 ASN A C 1
ATOM 636 O O . ASN A 1 79 ? 12.260 19.198 -13.511 1.00 88.81 79 ASN A O 1
ATOM 640 N N . MET A 1 80 ? 13.072 17.597 -14.868 1.00 88.06 80 MET A N 1
ATOM 641 C CA . MET A 1 80 ? 11.968 17.619 -15.825 1.00 88.06 80 MET A CA 1
ATOM 642 C C . MET A 1 80 ? 10.659 17.162 -15.174 1.00 88.06 80 MET A C 1
ATOM 644 O O . MET A 1 80 ? 9.654 17.869 -15.277 1.00 88.06 80 MET A O 1
ATOM 648 N N . ALA A 1 81 ? 10.678 16.057 -14.426 1.00 82.50 81 ALA A N 1
ATOM 649 C CA . ALA A 1 81 ? 9.512 15.558 -13.701 1.00 82.50 81 ALA A CA 1
ATOM 650 C C . ALA A 1 81 ? 9.007 16.568 -12.653 1.00 82.50 81 ALA A C 1
ATOM 652 O O . ALA A 1 81 ? 7.808 16.831 -12.567 1.00 82.50 81 ALA A O 1
ATOM 653 N N . ILE A 1 82 ? 9.910 17.217 -11.904 1.00 84.88 82 ILE A N 1
ATOM 654 C CA . ILE A 1 82 ? 9.543 18.275 -10.944 1.00 84.88 82 ILE A CA 1
ATOM 655 C C . ILE A 1 82 ? 8.860 19.457 -11.651 1.00 84.88 82 ILE A C 1
ATOM 657 O O . ILE A 1 82 ? 7.882 20.002 -11.133 1.00 84.88 82 ILE A O 1
ATOM 661 N N . ARG A 1 83 ? 9.352 19.870 -12.829 1.00 85.25 83 ARG A N 1
ATOM 662 C CA . ARG A 1 83 ? 8.725 20.936 -13.631 1.00 85.25 83 ARG A CA 1
ATOM 663 C C . ARG A 1 83 ? 7.341 20.529 -14.128 1.00 85.25 83 ARG A C 1
ATOM 665 O O . ARG A 1 83 ? 6.418 21.330 -14.010 1.00 85.25 83 ARG A O 1
ATOM 672 N N . GLN A 1 84 ? 7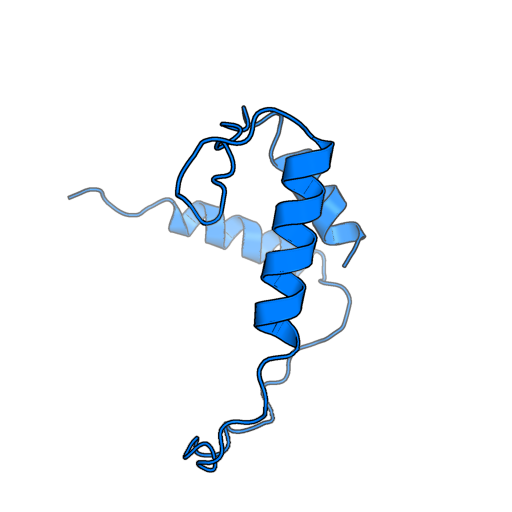.190 19.299 -14.620 1.00 79.50 84 GLN A N 1
ATOM 673 C CA . GLN A 1 84 ? 5.906 18.767 -15.078 1.00 79.50 84 GLN A CA 1
ATOM 674 C C . GLN A 1 84 ? 4.869 18.740 -13.955 1.00 79.50 84 GLN A C 1
ATOM 676 O O . GLN A 1 84 ? 3.758 19.223 -14.153 1.00 79.50 84 GLN A O 1
ATOM 681 N N . ILE A 1 85 ? 5.244 18.275 -12.760 1.00 78.94 85 ILE A N 1
ATOM 682 C CA . ILE A 1 85 ? 4.359 18.261 -11.585 1.00 78.94 85 ILE A CA 1
ATOM 683 C C . ILE A 1 85 ? 3.914 19.683 -11.220 1.00 78.94 85 ILE A C 1
ATOM 685 O O . ILE A 1 85 ? 2.725 19.922 -11.033 1.00 78.94 85 ILE A O 1
ATOM 689 N N . LYS A 1 86 ? 4.843 20.649 -11.200 1.00 78.50 86 LYS A N 1
ATOM 690 C CA . LYS A 1 86 ? 4.519 22.065 -10.947 1.00 78.50 86 LYS A CA 1
ATOM 691 C C . LYS A 1 86 ? 3.623 22.677 -12.028 1.00 78.50 86 LYS A C 1
ATOM 693 O O . LYS A 1 86 ? 2.815 23.548 -11.726 1.00 78.50 86 LYS A O 1
ATOM 698 N N . SER A 1 87 ? 3.765 22.255 -13.287 1.00 71.44 87 SER A N 1
ATOM 699 C CA . SER A 1 87 ? 2.884 22.706 -14.373 1.00 71.44 87 SER A CA 1
ATOM 700 C C . SER A 1 87 ? 1.518 22.016 -14.371 1.00 71.44 87 SER A C 1
ATOM 702 O O . SER A 1 87 ? 0.532 22.657 -14.714 1.00 71.44 87 SER A O 1
ATOM 704 N N . ALA A 1 88 ? 1.439 20.753 -13.944 1.00 61.62 88 ALA A N 1
ATOM 705 C CA . ALA A 1 88 ? 0.199 19.986 -13.838 1.00 61.62 88 ALA A CA 1
ATOM 706 C C . ALA A 1 88 ? -0.673 20.437 -12.654 1.00 61.62 88 ALA A C 1
ATOM 708 O O . ALA A 1 88 ? -1.867 20.173 -12.634 1.00 61.62 88 ALA A O 1
ATOM 709 N N . GLU A 1 89 ? -0.108 21.172 -11.693 1.00 55.94 89 GLU A N 1
ATOM 710 C CA . GLU A 1 89 ? -0.860 21.849 -10.629 1.00 55.94 89 GLU A CA 1
ATOM 711 C C . GLU A 1 89 ? -1.712 23.028 -11.157 1.00 55.94 89 GLU A C 1
ATOM 713 O O . GLU A 1 89 ? -2.593 23.520 -10.456 1.00 55.94 89 GLU A O 1
ATOM 718 N N . LYS A 1 90 ? -1.523 23.448 -12.422 1.00 49.16 90 LYS A N 1
ATOM 719 C CA . LYS A 1 90 ? -2.454 24.326 -13.149 1.00 49.16 90 LYS A CA 1
ATOM 720 C C . LYS A 1 90 ? -3.576 23.514 -13.810 1.00 49.16 90 LYS A C 1
ATOM 722 O O . LYS A 1 90 ? -3.702 23.507 -15.032 1.00 49.16 90 LYS A O 1
ATOM 727 N N . PHE A 1 91 ? -4.429 22.873 -13.020 1.00 47.53 91 PHE A N 1
ATOM 728 C CA . PHE A 1 91 ? -5.797 22.628 -13.483 1.00 47.53 91 PHE A CA 1
ATOM 729 C C . PHE A 1 91 ? -6.633 23.869 -13.143 1.00 47.53 91 PHE A C 1
ATOM 731 O O . PHE A 1 91 ? -6.662 24.259 -11.973 1.00 47.53 91 PHE A O 1
ATOM 738 N N . PRO A 1 92 ? -7.291 24.532 -14.113 1.00 45.31 92 PRO A N 1
ATOM 739 C CA . PRO A 1 92 ? -8.289 25.533 -13.779 1.00 45.31 92 PRO A CA 1
ATOM 740 C C . PRO A 1 92 ? -9.455 24.818 -13.091 1.00 45.31 92 PRO A C 1
ATOM 742 O O . PRO A 1 92 ? -10.080 23.934 -13.670 1.00 45.31 92 PRO A O 1
ATOM 745 N N . LEU A 1 93 ? -9.709 25.182 -11.835 1.00 45.53 93 LEU A N 1
ATOM 746 C CA . LEU A 1 93 ? -10.961 24.867 -11.162 1.00 45.53 93 LEU A CA 1
ATOM 747 C C . LEU A 1 93 ? -12.068 25.684 -11.836 1.00 45.53 93 LEU A C 1
ATOM 749 O O . LEU A 1 93 ? -12.233 26.861 -11.518 1.00 45.53 93 LEU A O 1
ATOM 753 N N . TYR A 1 94 ? -12.790 25.057 -12.760 1.00 49.97 94 TYR A N 1
ATOM 754 C CA . TYR A 1 94 ? -14.158 25.416 -13.121 1.00 49.97 94 TYR A CA 1
ATOM 755 C C . TYR A 1 94 ? -14.985 24.140 -13.211 1.00 49.97 94 TYR A C 1
ATOM 757 O O . TYR A 1 94 ? -14.513 23.186 -13.869 1.00 49.97 94 TYR A O 1
#

Radius of gyration: 20.94 Å; chains: 1; bounding box: 37×48×46 Å